Protein AF-A0A920J852-F1 (afdb_monomer)

Sequence (133 aa):
MYLQMGGMISDIHYVSQIKDKNGDIIFDHSEIDVVNVSNISAFPWLNTVQLDASKPYFLLPPLNKSDPVIDPRVAFLVKDILKEASQRGSNGRLTRYLERKDFAGKTGTTKDAVSTWFSGFQLKCCNNGLGWE

pLDDT: mean 70.95, std 14.99, range [27.7, 91.0]

Structure (mmCIF, N/CA/C/O backbone):
data_AF-A0A920J852-F1
#
_entry.id   AF-A0A920J852-F1
#
loop_
_atom_site.group_PDB
_atom_site.id
_atom_site.type_symbol
_atom_site.label_atom_id
_atom_site.label_alt_id
_atom_site.label_comp_id
_atom_site.label_asym_id
_atom_site.label_entity_id
_atom_site.label_seq_id
_atom_site.pdbx_PDB_ins_code
_atom_site.Cartn_x
_atom_site.Cartn_y
_atom_site.Cartn_z
_atom_site.occupancy
_atom_site.B_iso_or_equiv
_atom_site.auth_seq_id
_atom_site.auth_comp_id
_atom_site.auth_asym_id
_atom_site.auth_atom_id
_atom_site.pdbx_PDB_model_num
ATOM 1 N N . MET A 1 1 ? -1.031 -3.826 0.456 1.00 62.59 1 MET A N 1
ATOM 2 C CA . MET A 1 1 ? -0.735 -4.123 -0.960 1.00 62.59 1 MET A CA 1
ATOM 3 C C . MET A 1 1 ? -0.924 -5.607 -1.266 1.00 62.59 1 MET A C 1
ATOM 5 O O . MET A 1 1 ? -1.864 -5.916 -1.978 1.00 62.59 1 MET A O 1
ATOM 9 N N . TYR A 1 2 ? -0.188 -6.533 -0.633 1.00 75.44 2 TYR A N 1
ATOM 10 C CA . TYR A 1 2 ? -0.359 -7.981 -0.885 1.00 75.44 2 TYR A CA 1
ATOM 11 C C . TYR A 1 2 ? -1.780 -8.518 -0.611 1.00 75.44 2 TYR A C 1
ATOM 13 O O . TYR A 1 2 ? -2.300 -9.317 -1.380 1.00 75.44 2 TYR A O 1
ATOM 21 N N . LEU A 1 3 ? -2.462 -8.016 0.430 1.00 76.62 3 LEU A N 1
ATOM 22 C CA . LEU A 1 3 ? -3.862 -8.370 0.727 1.00 76.62 3 LEU A CA 1
ATOM 23 C C . LEU A 1 3 ? -4.840 -7.976 -0.391 1.00 76.62 3 LEU A C 1
ATOM 25 O O . LEU A 1 3 ? -5.876 -8.612 -0.566 1.00 76.62 3 LEU A O 1
ATOM 29 N N . GLN A 1 4 ? -4.532 -6.918 -1.145 1.00 75.62 4 GLN A N 1
ATOM 30 C CA . GLN A 1 4 ? -5.342 -6.514 -2.292 1.00 75.62 4 GLN A CA 1
ATOM 31 C C . GLN A 1 4 ? -5.132 -7.478 -3.465 1.00 75.62 4 GLN A C 1
ATOM 33 O O . GLN A 1 4 ? -6.102 -7.818 -4.136 1.00 75.62 4 GLN A O 1
ATOM 38 N N . MET A 1 5 ? -3.897 -7.954 -3.649 1.00 67.88 5 MET A N 1
ATOM 39 C CA . MET A 1 5 ? -3.448 -8.831 -4.737 1.00 67.88 5 MET A CA 1
ATOM 40 C C . MET A 1 5 ? -3.572 -10.331 -4.409 1.00 67.88 5 MET A C 1
ATOM 42 O O . MET A 1 5 ? -2.826 -11.145 -4.940 1.00 67.88 5 MET A O 1
ATOM 46 N N . GLY A 1 6 ? -4.458 -10.713 -3.484 1.00 74.19 6 GLY A N 1
ATOM 47 C CA . GLY A 1 6 ? -4.705 -12.126 -3.164 1.00 74.19 6 GLY A CA 1
ATOM 48 C C . GLY A 1 6 ? -3.527 -12.867 -2.517 1.00 74.19 6 GLY A C 1
ATOM 49 O O . GLY A 1 6 ? -3.506 -14.090 -2.534 1.00 74.19 6 GLY A O 1
ATOM 50 N N . GLY A 1 7 ? -2.562 -12.144 -1.942 1.00 75.81 7 GLY A N 1
ATOM 51 C CA . GLY A 1 7 ? -1.378 -12.724 -1.301 1.00 75.81 7 GLY A CA 1
ATOM 52 C C . GLY A 1 7 ? -0.094 -12.666 -2.127 1.00 75.81 7 GLY A C 1
ATOM 53 O O . GLY A 1 7 ? 0.951 -13.089 -1.636 1.00 75.81 7 GLY A O 1
ATOM 54 N N . MET A 1 8 ? -0.146 -12.104 -3.336 1.00 77.94 8 MET A N 1
ATOM 55 C CA . MET A 1 8 ? 1.038 -11.858 -4.163 1.00 77.94 8 MET A CA 1
ATOM 56 C C . MET A 1 8 ? 1.813 -10.620 -3.695 1.00 77.94 8 MET A C 1
ATOM 58 O O . MET A 1 8 ? 1.230 -9.659 -3.181 1.00 77.94 8 MET A O 1
ATOM 62 N N . ILE A 1 9 ? 3.132 -10.631 -3.892 1.00 78.88 9 ILE A N 1
ATOM 63 C CA . ILE A 1 9 ? 3.992 -9.460 -3.704 1.00 78.88 9 ILE A CA 1
ATOM 64 C C . ILE A 1 9 ? 4.374 -8.920 -5.079 1.00 78.88 9 ILE A C 1
ATOM 66 O O . ILE A 1 9 ? 4.825 -9.670 -5.932 1.00 78.88 9 ILE A O 1
ATOM 70 N N . SER A 1 10 ? 4.196 -7.617 -5.277 1.00 74.25 10 SER A N 1
ATOM 71 C CA . SER A 1 10 ? 4.689 -6.904 -6.453 1.00 74.25 10 SER A CA 1
ATOM 72 C C . SER A 1 10 ? 5.974 -6.162 -6.115 1.00 74.25 10 SER A C 1
ATOM 74 O O . SER A 1 10 ? 6.030 -5.480 -5.083 1.00 74.25 10 SER A O 1
ATOM 76 N N . ASP A 1 11 ? 6.954 -6.214 -7.010 1.00 75.25 11 ASP A N 1
ATOM 77 C CA . ASP A 1 11 ? 8.136 -5.366 -6.907 1.00 75.25 11 ASP A CA 1
ATOM 78 C C . ASP A 1 11 ? 7.753 -3.896 -7.149 1.00 75.25 11 ASP A C 1
ATOM 80 O O . ASP A 1 11 ? 7.041 -3.542 -8.095 1.00 75.25 11 ASP A O 1
ATOM 84 N N . ILE A 1 12 ? 8.186 -3.025 -6.235 1.00 75.38 12 ILE A N 1
ATOM 85 C CA . ILE A 1 12 ? 7.898 -1.591 -6.299 1.00 75.38 12 ILE A CA 1
ATOM 86 C C . ILE A 1 12 ? 8.820 -0.964 -7.340 1.00 75.38 12 ILE A C 1
ATOM 88 O O . ILE A 1 12 ? 10.043 -1.022 -7.215 1.00 75.38 12 ILE A O 1
ATOM 92 N N . HIS A 1 13 ? 8.227 -0.300 -8.325 1.00 75.50 13 HIS A N 1
ATOM 93 C CA . HIS A 1 13 ? 8.938 0.448 -9.351 1.00 75.50 13 HIS A CA 1
ATOM 94 C C . HIS A 1 13 ? 8.325 1.842 -9.513 1.00 75.50 13 HIS A C 1
ATOM 96 O O . HIS A 1 13 ? 7.124 2.036 -9.335 1.00 75.50 13 HIS A O 1
ATOM 102 N N . TYR A 1 14 ? 9.170 2.822 -9.833 1.00 76.75 14 TYR A N 1
ATOM 103 C CA . TYR A 1 14 ? 8.757 4.215 -10.053 1.00 76.75 14 TYR A CA 1
ATOM 104 C C . TYR A 1 14 ? 8.741 4.597 -11.533 1.00 76.75 14 TYR A C 1
ATOM 106 O O . TYR A 1 14 ? 8.013 5.501 -11.932 1.00 76.75 14 TYR A O 1
ATOM 114 N N . VAL A 1 15 ? 9.550 3.916 -12.343 1.00 80.38 15 VAL A N 1
ATOM 115 C CA . VAL A 1 15 ? 9.670 4.168 -13.777 1.00 80.38 15 VAL A CA 1
ATOM 116 C C . VAL A 1 15 ? 8.959 3.039 -14.506 1.00 80.38 15 VAL A C 1
ATOM 118 O O . VAL A 1 15 ? 9.427 1.905 -14.474 1.00 80.38 15 VAL A O 1
ATOM 121 N N . SER A 1 16 ? 7.829 3.348 -15.141 1.00 81.25 16 SER A N 1
ATOM 122 C CA . SER A 1 16 ? 7.124 2.404 -16.013 1.00 81.25 16 SER A CA 1
ATOM 123 C C . SER A 1 16 ? 7.740 2.374 -17.408 1.00 81.25 16 SER A C 1
ATOM 125 O O . SER A 1 16 ? 7.998 1.303 -17.940 1.00 81.25 16 SER A O 1
ATOM 127 N N . GLN A 1 17 ? 8.004 3.547 -17.988 1.00 82.50 17 GLN A N 1
ATOM 128 C CA . GLN A 1 17 ? 8.485 3.673 -19.357 1.00 82.50 17 GLN A CA 1
ATOM 129 C C . GLN A 1 17 ? 9.353 4.923 -19.526 1.00 82.50 17 GLN A C 1
ATOM 131 O O . GLN A 1 17 ? 9.048 5.978 -18.966 1.00 82.50 17 GLN A O 1
ATOM 136 N N . ILE A 1 18 ? 10.412 4.817 -20.326 1.00 81.94 18 ILE A N 1
ATOM 137 C CA . ILE A 1 18 ? 11.224 5.957 -20.773 1.00 81.94 18 ILE A CA 1
ATOM 138 C C . ILE A 1 18 ? 11.068 6.060 -22.286 1.00 81.94 18 ILE A C 1
ATOM 140 O O . ILE A 1 18 ? 11.274 5.073 -22.991 1.00 81.94 18 ILE A O 1
ATOM 144 N N . LYS A 1 19 ? 10.715 7.248 -22.784 1.00 84.88 19 LYS A N 1
ATOM 145 C CA . LYS A 1 19 ? 10.597 7.539 -24.218 1.00 84.88 19 LYS A CA 1
ATOM 146 C C . LYS A 1 19 ? 11.586 8.614 -24.642 1.00 84.88 19 LYS A C 1
ATOM 148 O O . LYS A 1 19 ? 11.876 9.516 -23.855 1.00 84.88 19 LYS A O 1
ATOM 153 N N . ASP A 1 20 ? 12.065 8.530 -25.878 1.00 84.12 20 ASP A N 1
ATOM 154 C CA . ASP A 1 20 ? 12.824 9.612 -26.506 1.00 84.12 20 ASP A CA 1
ATOM 155 C C . ASP A 1 20 ? 11.900 10.784 -26.896 1.00 84.12 20 ASP A C 1
ATOM 157 O O . ASP A 1 20 ? 10.672 10.658 -26.928 1.00 84.12 20 ASP A O 1
ATOM 161 N N . LYS A 1 21 ? 12.489 11.922 -27.278 1.00 83.81 21 LYS A N 1
ATOM 162 C CA . LYS A 1 21 ? 11.799 13.097 -27.834 1.00 83.81 21 LYS A CA 1
ATOM 163 C C . LYS A 1 21 ? 10.935 12.779 -29.063 1.00 83.81 21 LYS A C 1
ATOM 165 O O . LYS A 1 21 ? 9.972 13.492 -29.324 1.00 83.81 21 LYS A O 1
ATOM 170 N N . ASN A 1 22 ? 11.284 11.730 -29.808 1.00 88.88 22 ASN A N 1
ATOM 171 C CA . ASN A 1 22 ? 10.556 11.285 -30.997 1.00 88.88 22 ASN A CA 1
ATOM 172 C C . ASN A 1 22 ? 9.364 10.370 -30.651 1.00 88.88 22 ASN A C 1
ATOM 174 O O . ASN A 1 22 ? 8.576 10.040 -31.531 1.00 88.88 22 ASN A O 1
ATOM 178 N N . GLY A 1 23 ? 9.213 9.979 -29.379 1.00 82.88 23 GLY A N 1
ATOM 179 C CA . GLY A 1 23 ? 8.159 9.077 -28.909 1.00 82.88 23 GLY A CA 1
ATOM 180 C C . GLY A 1 23 ? 8.542 7.594 -28.895 1.00 82.88 23 GLY A C 1
ATOM 181 O O . GLY A 1 23 ? 7.749 6.785 -28.410 1.00 82.88 23 GLY A O 1
ATOM 182 N N . ASP A 1 24 ? 9.743 7.245 -29.360 1.00 84.25 24 ASP A N 1
ATOM 183 C CA . ASP A 1 24 ? 10.264 5.876 -29.352 1.00 84.25 24 ASP A CA 1
ATOM 184 C C . ASP A 1 24 ? 10.551 5.393 -27.923 1.00 84.25 24 ASP A C 1
ATOM 186 O O . ASP A 1 24 ? 11.064 6.145 -27.089 1.00 84.25 24 ASP A O 1
ATOM 190 N N . ILE A 1 25 ? 10.212 4.137 -27.626 1.00 80.25 25 ILE A N 1
ATOM 191 C CA . ILE A 1 25 ? 10.379 3.543 -26.293 1.00 80.25 25 ILE A CA 1
ATOM 192 C C . ILE A 1 25 ? 11.840 3.121 -26.111 1.00 80.25 25 ILE A C 1
ATOM 194 O O . ILE A 1 25 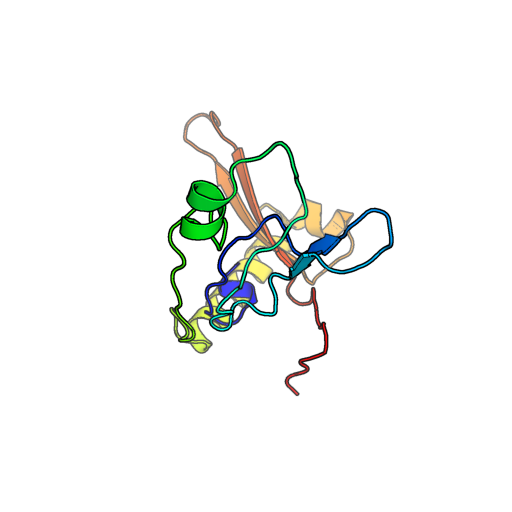? 12.355 2.286 -26.847 1.00 80.25 25 ILE A O 1
ATOM 198 N N . ILE A 1 26 ? 12.501 3.700 -25.108 1.00 80.62 26 ILE A N 1
ATOM 199 C CA . ILE A 1 26 ? 13.887 3.397 -24.722 1.00 80.62 26 ILE A CA 1
ATOM 200 C C . ILE A 1 26 ? 13.926 2.314 -23.632 1.00 80.62 26 ILE A C 1
ATOM 202 O O . 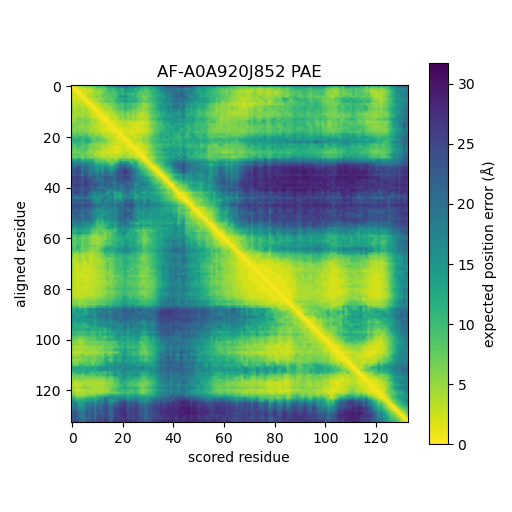ILE A 1 26 ? 14.878 1.541 -23.543 1.00 80.62 26 ILE A O 1
ATOM 206 N N . PHE A 1 27 ? 12.918 2.285 -22.763 1.00 76.50 27 PHE A N 1
ATOM 207 C CA . PHE A 1 27 ? 12.812 1.336 -21.658 1.00 76.50 27 PHE A CA 1
ATOM 208 C C . PHE A 1 27 ? 11.344 1.100 -21.322 1.00 76.50 27 PHE A C 1
ATOM 210 O O . PHE A 1 27 ? 10.587 2.070 -21.247 1.00 76.50 27 PHE A O 1
ATOM 217 N N . ASP A 1 28 ? 10.984 -0.153 -21.052 1.00 78.12 28 ASP A N 1
ATOM 218 C CA . ASP A 1 28 ? 9.672 -0.558 -20.553 1.00 78.12 28 ASP A CA 1
ATOM 219 C C . ASP A 1 28 ? 9.829 -1.549 -19.389 1.00 78.12 28 ASP A C 1
ATOM 221 O O . ASP A 1 28 ? 10.603 -2.503 -19.467 1.00 78.12 28 ASP A O 1
ATOM 225 N N . HIS A 1 29 ? 9.113 -1.312 -18.291 1.00 73.12 29 HIS A N 1
ATOM 226 C CA . HIS A 1 29 ? 9.143 -2.164 -17.102 1.00 73.12 29 HIS A CA 1
ATOM 227 C C . HIS A 1 29 ? 8.390 -3.489 -17.299 1.00 73.12 29 HIS A C 1
ATOM 229 O O . HIS A 1 29 ? 8.668 -4.462 -16.602 1.00 73.12 29 HIS A O 1
ATOM 235 N N . SER A 1 30 ? 7.429 -3.542 -18.224 1.00 67.31 30 SER A N 1
ATOM 236 C CA . SER A 1 30 ? 6.644 -4.757 -18.480 1.00 67.31 30 SER A CA 1
ATOM 237 C C . SER A 1 30 ? 7.441 -5.857 -19.186 1.00 67.31 30 SER A C 1
ATOM 239 O O . SER A 1 30 ? 7.087 -7.027 -19.082 1.00 67.31 30 SER A O 1
ATOM 241 N N . GLU A 1 31 ? 8.549 -5.492 -19.830 1.00 59.56 31 GLU A N 1
ATOM 242 C CA . GLU A 1 31 ? 9.421 -6.394 -20.584 1.00 59.56 31 GLU A CA 1
ATOM 243 C C . GLU A 1 31 ? 10.677 -6.796 -19.793 1.00 59.56 31 GLU A C 1
ATOM 245 O O . GLU A 1 31 ? 11.691 -7.159 -20.385 1.00 59.56 31 GLU A O 1
ATOM 250 N N . ILE A 1 32 ? 10.649 -6.774 -18.451 1.00 57.97 32 ILE A N 1
ATOM 251 C CA . ILE A 1 32 ? 11.744 -7.307 -17.605 1.00 57.97 32 ILE A CA 1
ATOM 252 C C . ILE A 1 32 ? 11.740 -8.854 -17.636 1.00 57.97 32 ILE A C 1
ATOM 254 O O . ILE A 1 32 ? 11.930 -9.530 -16.637 1.00 57.97 32 ILE A O 1
ATOM 258 N N . ASP A 1 33 ? 11.558 -9.436 -18.815 1.00 47.84 33 ASP A N 1
ATOM 259 C CA . ASP A 1 33 ? 12.017 -10.775 -19.136 1.00 47.84 33 ASP A CA 1
ATOM 260 C C . ASP A 1 33 ? 13.345 -10.611 -19.874 1.00 47.84 33 ASP A C 1
ATOM 262 O O . ASP A 1 33 ? 13.402 -10.436 -21.085 1.00 47.84 33 ASP A O 1
ATOM 266 N N . VAL A 1 34 ? 14.435 -10.617 -19.102 1.00 47.69 34 VAL A N 1
ATOM 267 C CA . VAL A 1 34 ? 15.801 -10.924 -19.564 1.00 47.69 34 VAL A CA 1
ATOM 268 C C . VAL A 1 34 ? 16.185 -10.273 -20.908 1.00 47.69 34 VAL A C 1
ATOM 270 O O . VAL A 1 34 ? 16.665 -10.942 -21.823 1.00 47.69 34 VAL A O 1
ATOM 273 N N . VAL A 1 35 ? 15.992 -8.959 -21.063 1.00 44.84 35 VAL A N 1
ATOM 274 C CA . VAL A 1 35 ? 16.444 -8.284 -22.287 1.00 44.84 35 VAL A CA 1
ATOM 275 C C . VAL A 1 35 ? 17.969 -8.199 -22.267 1.00 44.84 35 VAL A C 1
ATOM 277 O O . VAL A 1 35 ? 18.573 -7.454 -21.495 1.00 44.84 35 VAL A O 1
ATOM 280 N N . ASN A 1 36 ? 18.602 -8.975 -23.142 1.00 47.28 36 ASN A N 1
ATOM 281 C CA . ASN A 1 36 ? 20.015 -8.862 -23.475 1.00 47.28 36 ASN A CA 1
ATOM 282 C C . ASN A 1 36 ? 20.190 -7.598 -24.338 1.00 47.28 36 ASN A C 1
ATOM 284 O O . ASN A 1 36 ? 20.112 -7.647 -25.564 1.00 47.28 36 ASN A O 1
ATOM 288 N N . VAL A 1 37 ? 20.295 -6.433 -23.694 1.00 49.88 37 VAL A N 1
ATOM 289 C CA . VAL A 1 37 ? 20.303 -5.137 -24.386 1.00 49.88 37 VAL A CA 1
ATOM 290 C C . VAL A 1 37 ? 21.691 -4.851 -24.958 1.00 49.88 37 VAL A C 1
ATOM 292 O O . VAL A 1 37 ? 22.629 -4.522 -24.234 1.00 49.88 37 VAL A O 1
ATOM 295 N N . SER A 1 38 ? 21.810 -4.892 -26.283 1.00 50.53 38 SER A N 1
ATOM 296 C CA . SER A 1 38 ? 22.924 -4.283 -27.007 1.00 50.53 38 SER A CA 1
ATOM 297 C C . SER A 1 38 ? 22.735 -2.762 -27.087 1.00 50.53 38 SER A C 1
ATOM 299 O O . SER A 1 38 ? 21.807 -2.297 -27.743 1.00 50.53 38 SER A O 1
ATOM 301 N N . ASN A 1 39 ? 23.625 -2.014 -26.424 1.00 52.66 39 ASN A N 1
ATOM 302 C CA . ASN A 1 39 ? 23.916 -0.577 -26.568 1.00 52.66 39 ASN A CA 1
ATOM 303 C C . ASN A 1 39 ? 22.729 0.351 -26.902 1.00 52.66 39 ASN A C 1
ATOM 305 O O . ASN A 1 39 ? 22.503 0.710 -28.057 1.00 52.66 39 ASN A O 1
ATOM 309 N N . ILE A 1 40 ? 22.047 0.849 -25.869 1.00 51.28 40 ILE A N 1
ATOM 310 C CA . ILE A 1 40 ? 21.102 1.968 -26.000 1.00 51.28 40 ILE A CA 1
ATOM 311 C C . ILE A 1 40 ? 21.882 3.291 -25.999 1.00 51.28 40 ILE A C 1
ATOM 313 O O . ILE A 1 40 ? 22.437 3.694 -24.978 1.00 51.28 40 ILE A O 1
ATOM 317 N N . SER A 1 41 ? 21.880 4.015 -27.121 1.00 55.72 41 SER A N 1
ATOM 318 C CA . SER A 1 41 ? 22.531 5.328 -27.264 1.00 55.72 41 SER A CA 1
ATOM 319 C C . SER A 1 41 ? 21.580 6.500 -26.970 1.00 55.72 41 SER A C 1
ATOM 321 O O . SER A 1 41 ? 21.434 7.410 -27.785 1.00 55.72 41 SER A O 1
ATOM 323 N N . ALA A 1 42 ? 20.888 6.486 -25.830 1.00 50.59 42 ALA A N 1
ATOM 324 C CA . ALA A 1 42 ? 19.947 7.561 -25.486 1.00 50.59 42 ALA A CA 1
ATOM 325 C C . ALA A 1 42 ? 20.642 8.820 -24.928 1.00 50.59 42 ALA A C 1
ATOM 327 O O . ALA A 1 42 ? 20.145 9.932 -25.093 1.00 50.59 42 ALA A O 1
ATOM 328 N N . PHE A 1 43 ? 21.810 8.672 -24.293 1.00 58.62 43 PHE A N 1
ATOM 329 C CA . PHE A 1 43 ? 22.507 9.775 -23.624 1.00 58.62 43 PHE A CA 1
ATOM 330 C C . PHE A 1 43 ? 23.999 9.788 -23.988 1.00 58.62 43 PHE A C 1
ATOM 332 O O . PHE A 1 43 ? 24.791 9.123 -23.327 1.00 58.62 43 PHE A O 1
ATOM 339 N N . PRO A 1 44 ? 24.414 10.564 -25.011 1.00 60.25 44 PRO A N 1
ATOM 340 C CA . PRO A 1 44 ? 25.797 10.582 -25.508 1.00 60.25 44 PRO A CA 1
ATOM 341 C C . PRO A 1 44 ? 26.848 11.026 -24.478 1.00 60.25 44 PRO A C 1
ATOM 343 O O . PRO A 1 44 ? 28.030 10.741 -24.631 1.00 60.25 44 PRO A O 1
ATOM 346 N N . TRP A 1 45 ? 26.421 11.757 -23.446 1.00 61.66 45 TRP A N 1
ATOM 347 C CA . TRP A 1 45 ? 27.265 12.296 -22.376 1.00 61.66 45 TRP A CA 1
ATOM 348 C C . TRP A 1 45 ? 27.318 11.399 -21.131 1.00 61.66 45 TRP A C 1
ATOM 350 O O . TRP A 1 45 ? 28.067 11.689 -20.199 1.00 61.66 45 TRP A O 1
ATOM 360 N N . LEU A 1 46 ? 26.525 10.327 -21.090 1.00 59.44 46 LEU A N 1
ATOM 361 C CA . LEU A 1 46 ? 26.439 9.412 -19.959 1.00 59.44 46 LEU A CA 1
ATOM 362 C C . LEU A 1 46 ? 27.207 8.133 -20.307 1.00 59.44 46 LEU A C 1
ATOM 364 O O . LEU A 1 46 ? 26.900 7.478 -21.298 1.00 59.44 46 LEU A O 1
ATOM 368 N N . ASN A 1 47 ? 28.209 7.761 -19.506 1.00 56.53 47 ASN A N 1
ATOM 369 C CA . ASN A 1 47 ? 28.914 6.493 -19.695 1.00 56.53 47 ASN A CA 1
ATOM 370 C C . ASN A 1 47 ? 27.991 5.348 -19.252 1.00 56.53 47 ASN A C 1
ATOM 372 O O . ASN A 1 47 ? 27.833 5.080 -18.059 1.00 56.53 47 ASN A O 1
ATOM 376 N N . THR A 1 48 ? 27.319 4.727 -20.219 1.00 57.03 48 THR A N 1
ATOM 377 C CA . THR A 1 48 ? 26.223 3.791 -19.966 1.00 57.03 48 THR A CA 1
ATOM 378 C C . THR A 1 48 ? 26.687 2.462 -19.386 1.00 57.03 48 THR A C 1
ATOM 380 O O . THR A 1 48 ? 25.877 1.787 -18.779 1.00 57.03 48 THR A O 1
ATOM 383 N N . VAL A 1 49 ? 27.976 2.108 -19.440 1.00 57.47 49 VAL A N 1
ATOM 384 C CA . VAL A 1 49 ? 28.471 0.786 -19.000 1.00 57.47 49 VAL A CA 1
ATOM 385 C C . VAL A 1 49 ? 28.133 0.473 -17.531 1.00 57.47 49 VAL A C 1
ATOM 387 O O . VAL A 1 49 ? 27.750 -0.650 -17.214 1.00 57.47 49 VAL A O 1
ATOM 390 N N . GLN A 1 50 ? 28.219 1.455 -16.625 1.00 53.75 50 GLN A N 1
ATOM 391 C CA . GLN A 1 50 ? 27.875 1.267 -15.204 1.00 53.75 50 GLN A CA 1
ATOM 392 C C . GLN A 1 50 ? 26.359 1.329 -14.933 1.00 53.75 50 GLN A C 1
ATOM 394 O O . GLN A 1 50 ? 25.866 0.645 -14.034 1.00 53.75 50 GLN A O 1
ATOM 399 N N . LEU A 1 51 ? 25.606 2.114 -15.713 1.00 54.41 51 LEU A N 1
ATOM 400 C CA . LEU A 1 51 ? 24.140 2.150 -15.627 1.00 54.41 51 LEU A CA 1
ATOM 401 C C . LEU A 1 51 ? 23.497 0.905 -16.253 1.00 54.41 51 LEU A C 1
ATOM 403 O O . LEU A 1 51 ? 22.519 0.391 -15.730 1.00 54.41 51 LEU A O 1
ATOM 407 N N . ASP A 1 52 ? 24.061 0.395 -17.342 1.00 56.03 52 ASP A N 1
ATOM 408 C CA . ASP A 1 52 ? 23.605 -0.793 -18.059 1.00 56.03 52 ASP A CA 1
ATOM 409 C C . ASP A 1 52 ? 23.888 -2.063 -17.254 1.00 56.03 52 ASP A C 1
ATOM 411 O O . ASP A 1 52 ? 23.032 -2.940 -17.191 1.00 56.03 52 ASP A O 1
ATOM 415 N N . ALA A 1 53 ? 25.022 -2.128 -16.545 1.00 56.56 53 ALA A N 1
ATOM 416 C CA . ALA A 1 53 ? 25.319 -3.216 -15.610 1.00 56.56 53 ALA A CA 1
ATOM 417 C C . ALA A 1 53 ? 24.372 -3.254 -14.392 1.00 56.56 53 ALA A C 1
ATOM 419 O O . ALA A 1 53 ? 24.313 -4.268 -13.701 1.00 56.56 53 ALA A O 1
ATOM 420 N N . SER A 1 54 ? 23.645 -2.161 -14.119 1.00 54.16 54 SER A N 1
ATOM 421 C CA . SER A 1 54 ? 22.694 -2.043 -13.004 1.00 54.16 54 SER A CA 1
ATOM 422 C C . SER A 1 54 ? 21.230 -1.982 -13.449 1.00 54.16 54 SER A C 1
ATOM 424 O O . SER A 1 54 ? 20.354 -1.717 -12.626 1.00 54.16 54 SER A O 1
ATOM 426 N N . LYS A 1 55 ? 20.934 -2.264 -14.726 1.00 61.25 55 LYS A N 1
ATOM 427 C CA . LYS A 1 55 ? 19.556 -2.475 -15.177 1.00 61.25 55 LYS A CA 1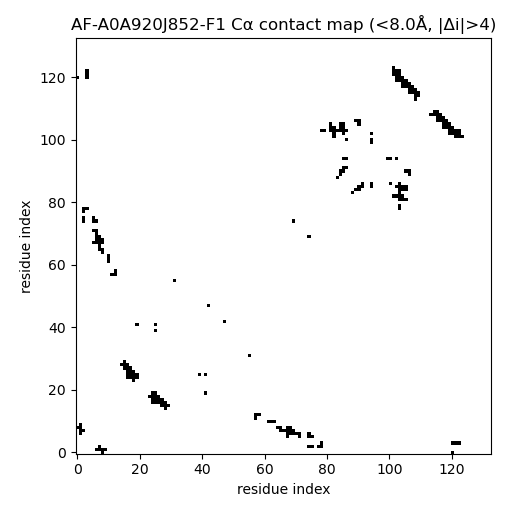
ATOM 428 C C . LYS A 1 55 ? 19.077 -3.867 -14.737 1.00 61.25 55 LYS A C 1
ATOM 430 O O . LYS A 1 55 ? 19.795 -4.840 -14.960 1.00 61.25 55 LYS A O 1
ATOM 435 N N . PRO A 1 56 ? 17.862 -3.986 -14.174 1.00 59.47 56 PRO A N 1
ATOM 436 C CA . PRO A 1 56 ? 16.862 -2.931 -13.985 1.00 59.47 56 PRO A CA 1
ATOM 437 C C . PRO A 1 56 ? 17.154 -2.057 -12.759 1.00 59.47 56 PRO A C 1
ATOM 439 O O . PRO A 1 56 ? 17.646 -2.542 -11.744 1.00 59.47 56 PRO A O 1
ATOM 442 N N . TYR A 1 57 ? 16.788 -0.773 -12.838 1.00 64.81 57 TYR A N 1
ATOM 443 C CA . TYR A 1 57 ? 16.968 0.205 -11.760 1.00 64.81 57 TYR A CA 1
ATOM 444 C C . TYR A 1 57 ? 15.994 -0.044 -10.602 1.00 64.81 57 TYR A C 1
ATOM 446 O O . TYR A 1 57 ? 15.035 0.704 -10.390 1.00 64.81 57 TYR A O 1
ATOM 454 N N . PHE A 1 58 ? 16.204 -1.122 -9.857 1.00 61.88 58 PHE A N 1
ATOM 455 C CA . PHE A 1 58 ? 15.423 -1.385 -8.665 1.00 61.88 58 PHE A CA 1
ATOM 456 C C . PHE A 1 58 ? 16.009 -0.631 -7.469 1.00 61.88 58 PHE A C 1
ATOM 458 O O . PHE A 1 58 ? 17.212 -0.660 -7.222 1.00 61.88 58 PHE A O 1
ATOM 465 N N . LEU A 1 59 ? 15.149 0.029 -6.690 1.00 66.06 59 LEU A N 1
ATOM 466 C CA . LEU A 1 59 ? 15.556 0.645 -5.418 1.00 66.06 59 LEU A CA 1
ATOM 467 C C . LEU A 1 59 ? 15.843 -0.400 -4.334 1.00 66.06 59 LEU A C 1
ATOM 469 O O . LEU A 1 59 ? 16.559 -0.128 -3.374 1.00 66.06 59 LEU A O 1
ATOM 473 N N . LEU A 1 60 ? 15.246 -1.581 -4.479 1.00 69.06 60 LEU A N 1
ATOM 474 C CA . LEU A 1 60 ? 15.406 -2.737 -3.610 1.00 69.06 60 LEU A CA 1
ATOM 475 C C . LEU A 1 60 ? 15.706 -3.948 -4.495 1.00 69.06 60 LEU A C 1
ATOM 477 O O . LEU A 1 60 ? 15.142 -4.020 -5.583 1.00 69.06 60 LEU A O 1
ATOM 481 N N . PRO A 1 61 ? 16.538 -4.907 -4.061 1.00 71.69 61 PRO A N 1
ATOM 482 C CA . PRO A 1 61 ? 16.733 -6.146 -4.807 1.00 71.69 61 PRO A CA 1
ATOM 483 C C . PRO A 1 61 ? 15.374 -6.776 -5.163 1.00 71.69 61 PRO A C 1
ATOM 485 O O . PRO A 1 61 ? 14.544 -6.917 -4.256 1.00 71.69 61 PRO A O 1
ATOM 488 N N . PRO A 1 62 ? 15.121 -7.112 -6.444 1.00 69.50 62 PRO A N 1
ATOM 489 C CA . PRO A 1 62 ? 13.836 -7.661 -6.855 1.00 69.50 62 PRO A CA 1
ATOM 490 C C . PRO A 1 62 ? 13.614 -8.984 -6.134 1.00 69.50 62 PRO A C 1
ATOM 492 O O . PRO A 1 62 ? 14.526 -9.811 -6.030 1.00 69.50 62 PRO A O 1
ATOM 495 N N . LEU A 1 63 ? 12.408 -9.186 -5.612 1.00 69.88 63 LEU A N 1
ATOM 496 C CA . LEU A 1 63 ? 12.108 -10.419 -4.891 1.00 69.88 63 LEU A CA 1
ATOM 497 C C . LEU A 1 63 ? 11.982 -11.598 -5.857 1.00 69.88 63 LEU A C 1
ATOM 499 O O . LEU A 1 63 ? 12.233 -12.731 -5.446 1.00 69.88 63 LEU A O 1
ATOM 503 N N . ASN A 1 64 ? 11.614 -11.325 -7.116 1.00 68.88 64 ASN A N 1
ATOM 504 C CA . ASN A 1 64 ? 11.420 -12.310 -8.181 1.00 68.88 64 ASN A CA 1
ATOM 505 C C . ASN A 1 64 ? 10.561 -13.509 -7.732 1.00 68.88 64 ASN A C 1
ATOM 507 O O . ASN A 1 64 ? 10.838 -14.665 -8.053 1.00 68.88 64 ASN A O 1
ATOM 511 N N . LYS A 1 65 ? 9.542 -13.231 -6.907 1.00 71.94 65 LYS A N 1
ATOM 512 C CA . LYS A 1 65 ? 8.607 -14.232 -6.388 1.00 71.94 65 LYS A CA 1
ATOM 513 C C . LYS A 1 65 ? 7.291 -14.124 -7.139 1.00 71.94 65 LYS A C 1
ATOM 515 O O . LYS A 1 65 ? 6.539 -13.178 -6.924 1.00 71.94 65 LYS A O 1
ATOM 520 N N . SER A 1 66 ? 7.009 -15.120 -7.969 1.00 70.00 66 SER A N 1
ATOM 521 C CA . SER A 1 66 ? 5.702 -15.303 -8.607 1.00 70.00 66 SER A CA 1
ATOM 522 C C . SER A 1 66 ? 4.691 -15.992 -7.687 1.00 70.00 66 SER A C 1
ATOM 524 O O . SER A 1 66 ? 3.486 -15.867 -7.891 1.00 70.00 66 SER A O 1
ATOM 526 N N . ASP A 1 67 ? 5.172 -16.713 -6.672 1.00 77.69 67 ASP A N 1
ATOM 527 C CA . ASP A 1 67 ? 4.313 -17.489 -5.785 1.00 77.69 67 ASP A CA 1
ATOM 528 C C . ASP A 1 67 ? 3.641 -16.616 -4.716 1.00 77.69 67 ASP A C 1
ATOM 530 O O . ASP A 1 67 ? 4.257 -15.684 -4.175 1.00 77.69 67 ASP A O 1
ATOM 534 N N . PRO A 1 68 ? 2.383 -16.924 -4.352 1.00 78.12 68 PRO A N 1
ATOM 535 C CA . PRO A 1 68 ? 1.700 -16.235 -3.271 1.00 78.12 68 PRO A CA 1
ATOM 536 C C . PRO A 1 68 ? 2.452 -16.443 -1.950 1.00 78.12 68 PRO A C 1
ATOM 538 O O . PRO A 1 68 ? 2.759 -17.562 -1.545 1.00 78.12 68 PRO A O 1
ATOM 541 N N . VAL A 1 69 ? 2.727 -15.343 -1.248 1.00 85.81 69 VAL A N 1
ATOM 542 C CA . VAL A 1 69 ? 3.471 -15.356 0.025 1.00 85.81 69 VAL A CA 1
ATOM 543 C C . VAL A 1 69 ? 2.568 -15.718 1.204 1.00 85.81 69 VAL A C 1
ATOM 545 O O . VAL A 1 69 ? 3.045 -16.157 2.250 1.00 85.81 69 VAL A O 1
ATOM 548 N N . ILE A 1 70 ? 1.256 -15.562 1.035 1.00 86.00 70 ILE A N 1
ATOM 549 C CA . ILE A 1 70 ? 0.239 -15.999 1.991 1.00 86.00 70 ILE A CA 1
ATOM 550 C C . ILE A 1 70 ? -0.856 -16.788 1.277 1.00 86.00 70 ILE A C 1
ATOM 552 O O . ILE A 1 70 ? -1.132 -16.554 0.103 1.00 86.00 70 ILE A O 1
ATOM 556 N N . ASP A 1 71 ? -1.518 -17.685 2.007 1.00 88.44 71 ASP A N 1
ATOM 557 C CA . ASP A 1 71 ? -2.666 -18.428 1.487 1.00 88.44 71 ASP A CA 1
ATOM 558 C C . ASP A 1 71 ? -3.793 -17.454 1.066 1.00 88.44 71 ASP A C 1
ATOM 560 O O . ASP A 1 71 ? -4.178 -16.582 1.862 1.00 88.44 71 ASP A O 1
ATOM 564 N N . PRO A 1 72 ? -4.366 -17.600 -0.143 1.00 85.94 72 PRO A N 1
ATOM 565 C CA . PRO A 1 72 ? -5.444 -16.738 -0.627 1.00 85.94 72 PRO A CA 1
ATOM 566 C C . PRO A 1 72 ? -6.664 -16.667 0.307 1.00 85.94 72 PRO A C 1
ATOM 568 O O . PRO A 1 72 ? -7.313 -15.623 0.401 1.00 85.94 72 PRO A O 1
ATOM 571 N N . ARG A 1 73 ? -6.968 -17.739 1.050 1.00 89.00 73 ARG A N 1
ATOM 572 C CA . ARG A 1 73 ? -8.076 -17.785 2.022 1.00 89.00 73 ARG A CA 1
ATOM 573 C C . ARG A 1 73 ? -7.793 -16.900 3.229 1.00 89.00 73 ARG A C 1
ATOM 575 O O . ARG A 1 73 ? -8.682 -16.197 3.706 1.00 89.00 73 ARG A O 1
ATOM 582 N N . VAL A 1 74 ? -6.546 -16.895 3.697 1.00 89.38 74 VAL A N 1
ATOM 583 C CA . VAL A 1 74 ? -6.105 -16.001 4.775 1.00 89.38 74 VAL A CA 1
ATOM 584 C C . VAL A 1 74 ? -6.131 -14.555 4.285 1.00 89.38 74 VAL A C 1
ATOM 586 O O . VAL A 1 74 ? -6.643 -13.682 4.987 1.00 89.38 74 VAL A O 1
ATOM 589 N N . ALA A 1 75 ? -5.662 -14.301 3.059 1.00 87.56 75 ALA A N 1
ATOM 590 C CA . ALA A 1 75 ? -5.730 -12.976 2.444 1.00 87.56 75 ALA A CA 1
ATOM 591 C C . ALA A 1 75 ? -7.176 -12.457 2.371 1.00 87.56 75 ALA A C 1
ATOM 593 O O . ALA A 1 75 ? -7.436 -11.305 2.725 1.00 87.56 75 ALA A O 1
ATOM 594 N N . PHE A 1 76 ? -8.117 -13.317 1.969 1.00 87.50 76 PHE A N 1
ATOM 595 C CA . PHE A 1 76 ? -9.543 -13.004 1.915 1.00 87.50 76 PHE A CA 1
ATOM 596 C C . PHE A 1 76 ? -10.115 -12.661 3.296 1.00 87.50 76 PHE A C 1
ATOM 598 O O . PHE A 1 76 ? -10.753 -11.618 3.448 1.00 87.50 76 PHE A O 1
ATOM 605 N N . LEU A 1 77 ? -9.841 -13.486 4.310 1.00 91.00 77 LEU A N 1
ATOM 606 C CA . LEU A 1 77 ? -10.337 -13.258 5.668 1.00 91.00 77 LEU A CA 1
ATOM 607 C C . LEU A 1 77 ? -9.826 -11.928 6.242 1.00 91.00 77 LEU A C 1
ATOM 609 O O . LEU A 1 77 ? -10.604 -11.128 6.758 1.00 91.00 77 LEU A O 1
ATOM 613 N N . VAL A 1 78 ? -8.526 -11.651 6.111 1.00 90.00 78 VAL A N 1
ATOM 614 C CA . VAL A 1 78 ? -7.932 -10.397 6.604 1.00 90.00 78 VAL A CA 1
ATOM 615 C C . VAL A 1 78 ? -8.482 -9.190 5.836 1.00 90.00 78 VAL A C 1
ATOM 617 O O . VAL A 1 78 ? -8.739 -8.142 6.432 1.00 90.00 78 VAL A O 1
ATOM 620 N N . LYS A 1 79 ? -8.706 -9.326 4.523 1.00 88.00 79 LYS A N 1
ATOM 621 C CA . LYS A 1 79 ? -9.335 -8.291 3.689 1.00 88.00 79 LYS A CA 1
ATOM 622 C C . LYS A 1 79 ? -10.747 -7.955 4.177 1.00 88.00 79 LYS A C 1
ATOM 624 O O . LYS A 1 79 ? -11.081 -6.771 4.247 1.00 88.00 79 LYS A O 1
ATOM 629 N N . ASP A 1 80 ? -11.540 -8.957 4.550 1.00 88.00 80 ASP A N 1
ATOM 630 C CA . ASP A 1 80 ? -12.893 -8.752 5.077 1.00 88.00 80 ASP A CA 1
ATOM 631 C C . ASP A 1 80 ? -12.881 -8.098 6.469 1.00 88.00 80 ASP A C 1
ATOM 633 O O . ASP A 1 80 ? -13.550 -7.086 6.686 1.00 88.00 80 ASP A O 1
ATOM 637 N N . ILE A 1 81 ? -12.000 -8.554 7.366 1.00 89.50 81 ILE A N 1
ATOM 638 C CA . ILE A 1 81 ? -11.807 -7.936 8.690 1.00 89.50 81 ILE A CA 1
ATOM 639 C C . ILE A 1 81 ? -11.419 -6.453 8.559 1.00 89.50 81 ILE A C 1
ATOM 641 O O . ILE A 1 81 ? -11.972 -5.596 9.250 1.00 89.50 81 ILE A O 1
ATOM 645 N N . LEU A 1 82 ? -10.484 -6.113 7.664 1.00 87.88 82 LEU A N 1
ATOM 646 C CA . LEU A 1 82 ? -10.050 -4.724 7.45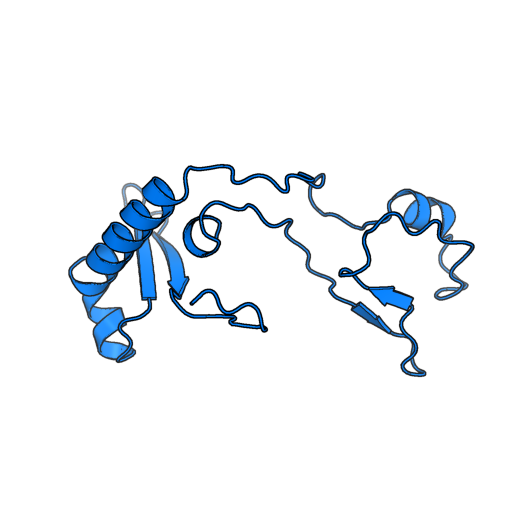0 1.00 87.88 82 LEU A CA 1
ATOM 647 C C . LEU A 1 82 ? -11.126 -3.852 6.796 1.00 87.88 82 LEU A C 1
ATOM 649 O O . LEU A 1 82 ? -11.176 -2.642 7.041 1.00 87.88 82 LEU A O 1
ATOM 653 N N . LYS A 1 83 ? -11.981 -4.447 5.963 1.00 86.12 83 LYS A N 1
ATOM 654 C CA . LYS A 1 83 ? -13.153 -3.774 5.403 1.00 86.12 83 LYS A CA 1
ATOM 655 C C . LYS A 1 83 ? -14.138 -3.429 6.516 1.00 86.12 83 LYS A C 1
ATOM 657 O O . LYS A 1 83 ? -14.523 -2.265 6.634 1.00 86.12 83 LYS A O 1
ATOM 662 N N . GLU A 1 84 ? -14.492 -4.389 7.369 1.00 84.94 84 GLU A N 1
ATOM 663 C CA . GLU A 1 84 ? -15.386 -4.136 8.503 1.00 84.94 84 GLU A CA 1
ATOM 664 C C . GLU A 1 84 ? -14.794 -3.126 9.496 1.00 84.94 84 GLU A C 1
ATOM 666 O O . GLU A 1 84 ? -15.489 -2.199 9.920 1.00 84.94 84 GLU A O 1
ATOM 671 N N . ALA A 1 85 ? -13.500 -3.239 9.812 1.00 83.94 85 ALA A N 1
ATOM 672 C CA . ALA A 1 85 ? -12.801 -2.311 10.700 1.00 83.94 85 ALA A CA 1
ATOM 673 C C . ALA A 1 85 ? -12.827 -0.866 10.178 1.00 83.94 85 ALA A C 1
ATOM 675 O O . ALA A 1 85 ? -12.933 0.076 10.965 1.00 83.94 85 ALA A O 1
ATOM 676 N N . SER A 1 86 ? -12.764 -0.680 8.857 1.00 78.75 86 SER A N 1
ATOM 677 C CA . SER A 1 86 ? -12.859 0.646 8.250 1.00 78.75 86 SER A CA 1
ATOM 678 C C . SER A 1 86 ? -14.298 1.179 8.253 1.00 78.75 86 SER A C 1
ATOM 680 O O . SER A 1 86 ? -14.519 2.344 8.569 1.00 78.75 86 SER A O 1
ATOM 682 N N . GLN A 1 87 ? -15.288 0.321 7.975 1.00 78.25 87 GLN A N 1
ATOM 683 C CA . GLN A 1 87 ? -16.701 0.710 7.888 1.00 78.25 87 GLN A CA 1
ATOM 684 C C . GLN A 1 87 ? -17.360 0.972 9.252 1.00 78.25 87 GLN A C 1
ATOM 686 O O . GLN A 1 87 ? -18.125 1.929 9.396 1.00 78.25 87 GLN A O 1
ATOM 691 N N . ARG A 1 88 ? -17.105 0.111 10.245 1.00 75.38 88 ARG A N 1
ATOM 692 C CA . ARG A 1 88 ? -17.730 0.171 11.580 1.00 75.38 88 ARG A CA 1
ATOM 693 C C . ARG A 1 88 ? -16.810 0.736 12.662 1.00 75.38 88 ARG A C 1
ATOM 695 O O . ARG A 1 88 ? -17.309 1.225 13.669 1.00 75.38 88 ARG A O 1
ATOM 702 N N . GLY A 1 89 ? -15.495 0.650 12.475 1.00 69.31 89 GLY A N 1
ATOM 703 C CA . GLY A 1 89 ? -14.505 1.082 13.460 1.00 69.31 89 GLY A CA 1
ATOM 704 C C . GLY A 1 89 ? -14.120 2.558 13.341 1.00 69.31 89 GLY A C 1
ATOM 705 O O . GLY A 1 89 ? -14.882 3.394 12.854 1.00 69.31 89 GLY A O 1
ATOM 706 N N . SER A 1 90 ? -12.903 2.887 13.781 1.00 65.44 90 SER A N 1
ATOM 707 C CA . SER A 1 90 ? -12.391 4.262 13.914 1.00 65.44 90 SER A CA 1
ATOM 708 C C . SER A 1 90 ? -12.438 5.101 12.628 1.00 65.44 90 SER A C 1
ATOM 710 O O . SER A 1 90 ? -12.450 6.326 12.709 1.00 65.44 90 SER A O 1
ATOM 712 N N . ASN A 1 91 ? -12.515 4.466 11.453 1.00 60.59 91 ASN A N 1
ATOM 713 C CA . ASN A 1 91 ? -12.574 5.142 10.152 1.00 60.59 91 ASN A CA 1
ATOM 714 C C . ASN A 1 91 ? -14.000 5.275 9.590 1.00 60.59 91 ASN A C 1
ATOM 716 O O . ASN A 1 91 ? -14.181 5.849 8.516 1.00 60.59 91 ASN A O 1
ATOM 720 N N . GLY A 1 92 ? -15.031 4.837 10.324 1.00 62.72 92 GLY A N 1
ATOM 721 C CA . GLY A 1 92 ? -16.417 4.842 9.845 1.00 62.72 92 GLY A CA 1
ATOM 722 C C . GLY A 1 92 ? -16.982 6.239 9.551 1.00 62.72 92 GLY A C 1
ATOM 723 O O . GLY A 1 92 ? -17.970 6.366 8.827 1.00 62.72 92 GLY A O 1
ATOM 724 N N . ARG A 1 93 ? -16.357 7.310 10.071 1.00 63.91 93 ARG A N 1
ATOM 725 C CA . ARG A 1 93 ? -16.653 8.700 9.668 1.00 63.91 93 ARG A CA 1
ATOM 726 C C . ARG A 1 93 ? -16.115 9.030 8.271 1.00 63.91 93 ARG A C 1
ATOM 728 O O . ARG A 1 93 ? -16.836 9.638 7.489 1.00 63.91 93 ARG A O 1
ATOM 735 N N . LEU A 1 94 ? -14.896 8.597 7.941 1.00 63.66 94 LEU A N 1
ATOM 736 C CA . LEU A 1 94 ? -14.275 8.807 6.626 1.00 63.66 94 LEU A CA 1
ATOM 737 C C . LEU A 1 94 ? -15.034 8.067 5.522 1.00 63.66 94 LEU A C 1
ATOM 739 O O . LEU A 1 94 ? -15.322 8.644 4.478 1.00 63.66 94 LEU A O 1
ATOM 743 N N . THR A 1 95 ? -15.422 6.814 5.770 1.00 61.44 95 THR A N 1
ATOM 744 C CA . THR A 1 95 ? -16.212 6.016 4.817 1.00 61.44 95 THR A CA 1
ATOM 745 C C . THR A 1 95 ? -17.575 6.648 4.525 1.00 61.44 95 THR A C 1
ATOM 747 O O . THR A 1 95 ? -18.028 6.623 3.384 1.00 61.44 95 THR A O 1
ATOM 750 N N . ARG A 1 96 ? -18.221 7.245 5.538 1.00 65.44 96 ARG A N 1
ATOM 751 C CA . ARG A 1 96 ? -19.483 7.981 5.362 1.00 65.44 96 ARG A CA 1
ATOM 752 C C . ARG A 1 96 ? -19.306 9.256 4.544 1.00 65.44 96 ARG A C 1
ATOM 754 O O . ARG A 1 96 ? -20.160 9.541 3.723 1.00 65.44 96 ARG A O 1
ATOM 761 N N . TYR A 1 97 ? -18.213 9.987 4.751 1.00 72.06 97 TYR A N 1
ATOM 762 C CA . TYR A 1 97 ? -17.929 11.214 4.004 1.00 72.06 97 TYR A CA 1
ATOM 763 C C . TYR A 1 97 ? -17.624 10.948 2.523 1.00 72.06 97 TYR A C 1
ATOM 765 O O . TYR A 1 97 ? -18.041 11.706 1.659 1.00 72.06 97 TYR A O 1
ATOM 773 N N . LEU A 1 98 ? -16.913 9.856 2.228 1.00 73.44 98 LEU A N 1
ATOM 774 C CA . LEU A 1 98 ? -16.560 9.461 0.861 1.00 73.44 98 LEU A CA 1
ATOM 775 C C . LEU A 1 98 ? -17.677 8.702 0.127 1.00 73.44 98 LEU A C 1
ATOM 777 O O . LEU A 1 98 ? -17.491 8.358 -1.035 1.00 73.44 98 LEU A O 1
ATOM 781 N N . GLU A 1 99 ? -18.778 8.367 0.809 1.00 75.00 99 GLU A N 1
ATOM 782 C CA . GLU A 1 99 ? -19.914 7.584 0.285 1.00 75.00 99 GLU A CA 1
ATOM 783 C C . GLU A 1 99 ? -19.531 6.246 -0.383 1.00 75.00 99 GLU A C 1
ATOM 785 O O . GLU A 1 99 ? -20.281 5.668 -1.170 1.00 75.00 99 GLU A O 1
ATOM 790 N N . ARG A 1 100 ? -18.363 5.695 -0.039 1.00 74.81 100 ARG A N 1
ATOM 791 C CA . ARG A 1 100 ? -17.795 4.502 -0.678 1.00 74.81 100 ARG A CA 1
ATOM 792 C C . ARG A 1 100 ? -17.633 3.350 0.296 1.00 74.81 100 ARG A C 1
ATOM 794 O O . ARG A 1 100 ? -17.064 3.506 1.367 1.00 74.81 100 ARG A O 1
ATOM 801 N N . LYS A 1 101 ? -18.091 2.158 -0.100 1.00 74.38 101 LYS A N 1
ATOM 802 C CA . LYS A 1 101 ? -18.047 0.929 0.725 1.00 74.38 101 LYS A CA 1
ATOM 803 C C . LYS A 1 101 ? -16.915 -0.030 0.353 1.00 74.38 101 LYS A C 1
ATOM 805 O O . LYS A 1 101 ? -16.776 -1.082 0.975 1.00 74.38 101 LYS A O 1
ATOM 810 N N . ASP A 1 102 ? -16.122 0.306 -0.656 1.00 80.12 102 ASP A N 1
ATOM 811 C CA . ASP A 1 102 ? -15.091 -0.554 -1.232 1.00 80.12 102 ASP A CA 1
ATOM 812 C C . ASP A 1 102 ? -13.677 -0.250 -0.712 1.00 80.12 102 ASP A C 1
ATOM 814 O O . ASP A 1 102 ? -12.695 -0.648 -1.332 1.00 80.12 102 ASP A O 1
ATOM 818 N N . PHE A 1 103 ? -13.568 0.429 0.431 1.00 81.12 103 PHE A N 1
ATOM 819 C CA . PHE A 1 103 ? -12.299 0.761 1.069 1.00 81.12 103 PHE A CA 1
ATOM 820 C C . PHE A 1 103 ? -12.062 -0.105 2.313 1.00 81.12 103 PHE A C 1
ATOM 822 O O . PHE A 1 103 ? -12.953 -0.255 3.152 1.00 81.12 103 PHE A O 1
ATOM 829 N N . ALA A 1 104 ? -10.853 -0.640 2.455 1.00 85.50 104 ALA A N 1
ATOM 830 C CA . ALA A 1 104 ? -10.400 -1.382 3.629 1.00 85.50 104 ALA A CA 1
ATOM 831 C C . ALA A 1 104 ? -9.113 -0.748 4.166 1.00 85.50 104 ALA A C 1
ATOM 833 O O . ALA A 1 104 ? -8.268 -0.307 3.391 1.00 85.50 104 ALA A O 1
ATOM 834 N N . GLY A 1 105 ? -8.937 -0.675 5.484 1.00 85.31 105 GLY A N 1
ATOM 835 C CA . GLY A 1 105 ? -7.742 -0.043 6.039 1.00 85.31 105 GLY A CA 1
ATOM 836 C C . GLY A 1 105 ? -7.705 0.005 7.555 1.00 85.31 105 GLY A C 1
ATOM 837 O O . GLY A 1 105 ? -8.704 -0.232 8.235 1.00 85.31 105 GLY A O 1
ATOM 838 N N . LYS A 1 106 ? -6.528 0.327 8.084 1.00 88.44 106 LYS A N 1
ATOM 839 C CA . LYS A 1 106 ? -6.247 0.374 9.514 1.00 88.44 106 LYS A CA 1
ATOM 840 C C . LYS A 1 106 ? -5.523 1.666 9.871 1.00 88.44 106 LYS A C 1
ATOM 842 O O . LYS A 1 106 ? -4.561 2.068 9.221 1.00 88.44 106 LYS A O 1
ATOM 847 N N . THR A 1 107 ? -5.980 2.289 10.948 1.00 84.88 107 THR A N 1
ATOM 848 C CA . THR A 1 107 ? -5.282 3.375 11.639 1.00 84.88 107 THR A CA 1
ATOM 849 C C . THR A 1 107 ? -4.315 2.815 12.672 1.00 84.88 107 THR A C 1
ATOM 851 O O . THR A 1 107 ? -4.635 1.847 13.373 1.00 84.88 107 THR A O 1
ATOM 854 N N . GLY A 1 108 ? -3.140 3.424 12.779 1.00 84.44 108 GLY A N 1
ATOM 855 C CA . GLY A 1 108 ? -2.197 3.187 13.864 1.00 84.44 108 GLY A CA 1
ATOM 856 C C . GLY A 1 108 ? -1.787 4.503 14.507 1.00 84.44 108 GLY A C 1
ATOM 857 O O . GLY A 1 108 ? -1.665 5.527 13.839 1.00 84.44 108 GLY A O 1
ATOM 858 N N . THR A 1 109 ? -1.611 4.461 15.819 1.00 84.31 109 THR A N 1
ATOM 859 C CA . THR A 1 109 ? -1.197 5.589 16.652 1.00 84.31 109 THR A CA 1
ATOM 860 C C . THR A 1 109 ? -0.130 5.086 17.607 1.00 84.31 109 THR A C 1
ATOM 862 O O . THR A 1 109 ? -0.319 4.037 18.231 1.00 84.31 109 THR A O 1
ATOM 865 N N . THR A 1 110 ? 0.982 5.800 17.742 1.00 87.62 110 THR A N 1
ATOM 866 C CA . THR A 1 110 ? 1.970 5.490 18.784 1.00 87.62 110 THR A CA 1
ATOM 867 C C . THR A 1 110 ? 1.508 6.011 20.138 1.00 87.62 110 THR A C 1
ATOM 869 O O . THR A 1 110 ? 0.602 6.845 20.229 1.00 87.62 110 THR A O 1
ATOM 872 N N . LYS A 1 111 ? 2.165 5.541 21.204 1.00 78.69 111 LYS A N 1
ATOM 873 C CA . LYS A 1 111 ? 2.018 6.119 22.542 1.00 78.69 111 LYS A CA 1
ATOM 874 C C . LYS A 1 111 ? 2.223 7.641 22.477 1.00 78.69 111 LYS A C 1
ATOM 876 O O . LYS A 1 111 ? 3.050 8.119 21.700 1.00 78.69 111 LYS A O 1
ATOM 881 N N . ASP A 1 112 ? 1.411 8.369 23.240 1.00 78.81 112 ASP A N 1
ATOM 882 C CA . ASP A 1 112 ? 1.399 9.836 23.318 1.00 78.81 112 ASP A CA 1
ATOM 883 C C . ASP A 1 112 ? 1.156 10.546 21.971 1.00 78.81 112 ASP A C 1
ATOM 885 O O . ASP A 1 112 ? 1.500 11.710 21.802 1.00 78.81 112 ASP A O 1
ATOM 889 N N . ALA A 1 113 ? 0.556 9.842 21.000 1.00 76.19 113 ALA A N 1
ATOM 890 C CA . ALA A 1 113 ? 0.198 10.360 19.677 1.00 76.19 113 ALA A CA 1
ATOM 891 C C . ALA A 1 113 ? 1.363 10.982 18.878 1.00 76.19 113 ALA A C 1
ATOM 893 O O . ALA A 1 113 ? 1.132 11.739 17.938 1.00 76.19 113 ALA A O 1
ATOM 894 N N . VAL A 1 114 ? 2.610 10.616 19.199 1.00 84.12 114 VAL A N 1
ATOM 895 C CA . VAL A 1 114 ? 3.828 11.096 18.515 1.00 84.12 114 VAL A CA 1
ATOM 896 C C . VAL A 1 114 ? 3.790 10.822 17.006 1.00 84.12 114 VAL A C 1
ATOM 898 O O . VAL A 1 114 ? 4.349 11.568 16.207 1.00 84.12 114 VAL A O 1
ATOM 901 N N . SER A 1 115 ? 3.123 9.751 16.584 1.00 78.19 115 SER A N 1
ATOM 902 C CA . SER A 1 115 ? 2.900 9.428 15.181 1.00 78.19 115 SER A CA 1
ATOM 903 C C . SER A 1 115 ? 1.511 8.838 14.983 1.00 78.19 115 SER A C 1
ATOM 905 O O . SER A 1 115 ? 1.059 7.984 15.748 1.00 78.19 115 SER A O 1
ATOM 907 N N . THR A 1 116 ? 0.849 9.291 13.922 1.00 84.69 116 THR A N 1
ATOM 908 C CA . THR A 1 116 ? -0.445 8.781 13.466 1.00 84.69 116 THR A CA 1
ATOM 909 C C . THR A 1 116 ? -0.314 8.414 11.997 1.00 84.69 116 THR A C 1
ATOM 911 O O . THR A 1 116 ? 0.084 9.248 11.188 1.00 84.69 116 THR A O 1
ATOM 914 N N . TRP A 1 117 ? -0.647 7.176 11.642 1.00 85.44 117 TRP A N 1
ATOM 915 C CA . TRP A 1 117 ? -0.637 6.717 10.257 1.00 85.44 117 TRP A CA 1
ATOM 916 C C . TRP A 1 117 ? -1.934 6.012 9.897 1.00 85.44 117 TRP A C 1
ATOM 918 O O . TRP A 1 117 ? -2.649 5.445 10.730 1.00 85.44 117 TRP A O 1
ATOM 928 N N . PHE A 1 118 ? -2.200 6.006 8.600 1.00 85.75 118 PHE A N 1
ATOM 929 C CA . PHE A 1 118 ? -3.272 5.248 7.996 1.00 85.75 118 PHE A CA 1
ATOM 930 C C . PHE A 1 118 ? -2.705 4.439 6.839 1.00 85.75 118 PHE A C 1
ATOM 932 O O . PHE A 1 118 ? -1.991 4.972 5.994 1.00 85.75 118 PHE A O 1
ATOM 939 N N . SER A 1 119 ? -3.033 3.152 6.802 1.00 85.94 119 SER A N 1
ATOM 940 C CA . SER A 1 119 ? -2.737 2.298 5.658 1.00 85.94 119 SER A CA 1
ATOM 941 C C . SER A 1 119 ? -4.013 1.599 5.228 1.00 85.94 119 SER A C 1
ATOM 943 O O . SER A 1 119 ? -4.710 0.990 6.043 1.00 85.94 119 SER A O 1
ATOM 945 N N . GLY A 1 120 ? -4.334 1.696 3.946 1.00 86.56 120 GLY A N 1
ATOM 946 C CA . GLY A 1 120 ? -5.539 1.116 3.390 1.00 86.56 120 GLY A CA 1
ATOM 947 C C . GLY A 1 120 ? -5.426 0.901 1.895 1.00 86.56 120 GLY A C 1
ATOM 948 O O . GLY A 1 120 ? -4.458 1.311 1.259 1.00 86.56 120 GLY A O 1
ATOM 949 N N . PHE A 1 121 ? -6.410 0.202 1.357 1.00 85.19 121 PHE A N 1
ATOM 950 C CA . PHE A 1 121 ? -6.491 -0.154 -0.043 1.00 85.19 121 PHE A CA 1
ATOM 951 C C . PHE A 1 121 ? -7.948 -0.259 -0.480 1.00 85.19 121 PHE A C 1
ATOM 953 O O . PHE A 1 121 ? -8.866 -0.452 0.323 1.00 85.19 121 PHE A O 1
ATOM 960 N N . GLN A 1 122 ? -8.154 -0.154 -1.784 1.00 84.25 122 GLN A N 1
ATOM 961 C CA . GLN A 1 122 ? -9.458 -0.341 -2.392 1.00 84.25 122 GLN A CA 1
ATOM 962 C C . GLN A 1 122 ? -9.647 -1.810 -2.784 1.00 84.25 122 GLN A C 1
ATOM 964 O O . GLN A 1 122 ? -8.746 -2.453 -3.314 1.00 84.25 122 GLN A O 1
ATOM 969 N N . LEU A 1 123 ? -10.838 -2.353 -2.546 1.00 77.19 123 LEU A N 1
ATOM 970 C CA . LEU A 1 123 ? -11.165 -3.747 -2.856 1.00 77.19 123 LEU A CA 1
ATOM 971 C C . LEU A 1 123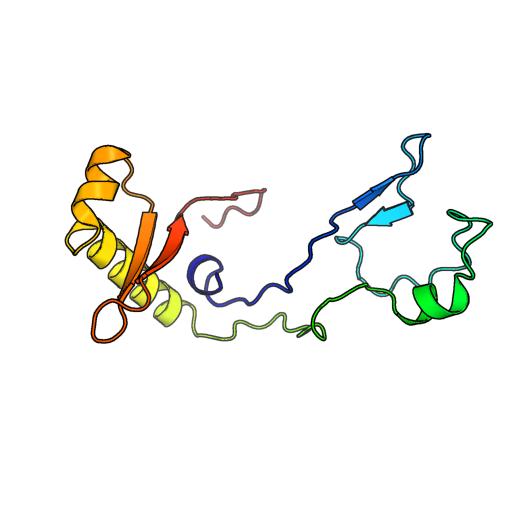 ? -11.289 -3.993 -4.367 1.00 77.19 123 LEU A C 1
ATOM 973 O O . LEU A 1 123 ? -11.062 -5.120 -4.802 1.00 77.19 123 LEU A O 1
ATOM 977 N N . LYS A 1 124 ? -11.662 -2.951 -5.123 1.00 70.19 124 LYS A N 1
ATOM 978 C CA . LYS A 1 124 ? -11.915 -2.949 -6.571 1.00 70.19 124 LYS A CA 1
ATOM 979 C C . LYS A 1 124 ? -11.195 -1.804 -7.301 1.00 70.19 124 LYS A C 1
ATOM 981 O O . LYS A 1 124 ? -11.842 -1.052 -8.022 1.00 70.19 124 LYS A O 1
ATOM 986 N N . CYS A 1 125 ? -9.889 -1.627 -7.114 1.00 55.66 125 CYS A N 1
ATOM 987 C CA . CYS A 1 125 ? -9.139 -0.772 -8.043 1.00 55.66 125 CYS A CA 1
ATOM 988 C C . CYS A 1 125 ? -8.102 -1.569 -8.816 1.00 55.66 125 CYS A C 1
ATOM 990 O O . CYS A 1 125 ? -7.394 -2.390 -8.232 1.00 55.66 125 CYS A O 1
ATOM 992 N N . CYS A 1 126 ? -8.075 -1.262 -10.115 1.00 44.69 126 CYS A N 1
ATOM 993 C CA . CYS A 1 126 ? -7.302 -1.871 -11.192 1.00 44.69 126 CYS A CA 1
ATOM 994 C C . CYS A 1 126 ? -7.774 -3.270 -11.629 1.00 44.69 126 CYS A C 1
ATOM 996 O O . CYS A 1 126 ? -6.995 -4.214 -11.646 1.00 44.69 126 CYS A O 1
ATOM 998 N N . ASN A 1 127 ? -9.024 -3.373 -12.105 1.00 41.09 127 ASN A N 1
ATOM 999 C CA . ASN A 1 127 ? -9.321 -4.291 -13.215 1.00 41.09 127 ASN A CA 1
ATOM 1000 C C . ASN A 1 127 ? -8.684 -3.709 -14.490 1.00 41.09 127 ASN A C 1
ATOM 1002 O O . ASN A 1 127 ? -9.380 -3.185 -15.356 1.00 41.09 127 ASN A O 1
ATOM 1006 N N . ASN A 1 128 ? -7.360 -3.780 -14.608 1.00 38.19 128 ASN A N 1
ATOM 1007 C CA . ASN A 1 128 ? -6.737 -3.753 -15.926 1.00 38.19 128 ASN A CA 1
ATOM 1008 C C . ASN A 1 128 ? -6.822 -5.188 -16.461 1.00 38.19 128 ASN A C 1
ATOM 1010 O O . ASN A 1 128 ? -5.917 -5.988 -16.267 1.00 38.19 128 ASN A O 1
ATOM 1014 N N . GLY A 1 129 ? -7.973 -5.536 -17.040 1.00 32.19 129 GLY A N 1
ATOM 1015 C CA . GLY A 1 129 ? -8.105 -6.663 -17.970 1.00 32.19 129 GLY A CA 1
ATOM 1016 C C . GLY A 1 129 ? -8.023 -8.101 -17.440 1.00 32.19 129 GLY A C 1
ATOM 1017 O O . GLY A 1 129 ? -8.273 -9.002 -18.228 1.00 32.19 129 GLY A O 1
ATOM 1018 N N . LEU A 1 130 ? -7.741 -8.361 -16.163 1.00 36.00 130 LEU A N 1
ATOM 1019 C CA . LEU A 1 130 ? -7.787 -9.726 -15.616 1.00 36.00 130 LEU A CA 1
ATOM 1020 C C . LEU A 1 130 ? -8.970 -9.871 -14.663 1.00 36.00 130 LEU A C 1
ATOM 1022 O O . LEU A 1 130 ? -8.852 -9.754 -13.443 1.00 36.00 130 LEU A O 1
ATOM 1026 N N . GLY A 1 131 ? -10.142 -10.056 -15.271 1.00 27.70 131 GLY A N 1
ATOM 1027 C CA . GLY A 1 131 ? -11.334 -10.516 -14.579 1.00 27.70 131 GLY A CA 1
ATOM 1028 C C . GLY A 1 131 ? -11.137 -11.959 -14.129 1.00 27.70 131 GLY A C 1
ATOM 1029 O O . GLY A 1 131 ? -10.820 -12.822 -14.938 1.00 27.70 131 GLY A O 1
ATOM 1030 N N . TRP A 1 132 ? -11.341 -12.200 -12.841 1.00 28.50 132 TRP A N 1
ATOM 1031 C CA . TRP A 1 132 ? -11.660 -13.527 -12.337 1.00 28.50 132 TRP A CA 1
ATOM 1032 C C . TRP A 1 132 ? -13.144 -13.488 -11.973 1.00 28.50 132 TRP A C 1
ATOM 1034 O O . TRP A 1 132 ? -13.518 -12.912 -10.945 1.00 28.50 132 TRP A O 1
ATOM 1044 N N . GLU A 1 133 ? -13.970 -13.972 -12.903 1.00 30.53 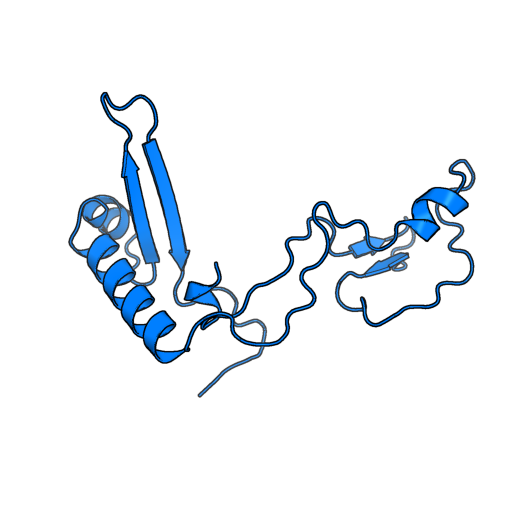133 GLU A N 1
ATOM 1045 C CA . GLU A 1 133 ? -15.260 -14.593 -12.578 1.00 30.53 133 GLU A CA 1
ATOM 1046 C C . GLU A 1 133 ? -15.022 -15.935 -11.878 1.00 30.53 133 GLU A C 1
ATOM 1048 O O . GLU A 1 133 ? -14.010 -16.600 -12.206 1.00 30.53 133 GLU A O 1
#

Radius of gyration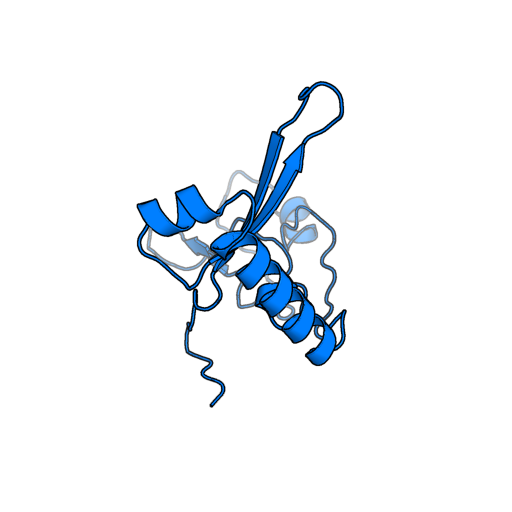: 20.52 Å; Cα contacts (8 Å, |Δi|>4): 129; chains: 1; bounding box: 49×32×54 Å

Mean predicted aligned error: 12.66 Å

Nearest PDB structures (foldseek):
  6yn0-assembly1_A  TM=7.990E-01  e=2.469E-03  Escherichia coli K-12
  5hl9-assembly1_A  TM=8.028E-01  e=3.412E-03  Escherichia coli K-12
  3vma-assembly1_A  TM=8.081E-01  e=5.032E-03  Escherichia coli K-12
  5hld-assembly1_A  TM=7.998E-01  e=5.728E-03  Escherichia coli K-12
  5fgz-assembly1_A  TM=7.979E-01  e=5.728E-03  Escherichia coli K-12

Secondary structure (DSSP, 8-state):
-TTTTTT--PPP-S-SEEE-TTS-EEEEGGG-S--------S-TTS-HHHHHTT-S--SS------S-SS-HHHHHHHHHHHHHHHHHSTTHHHHHHTT-S-EEEEEEE-GGGS-EEEEEEETT---SS----

Foldseek 3Di:
DCLLVLQDDDQDDDDQFDAAPVRHTQDGPVPPPDPPDDDDP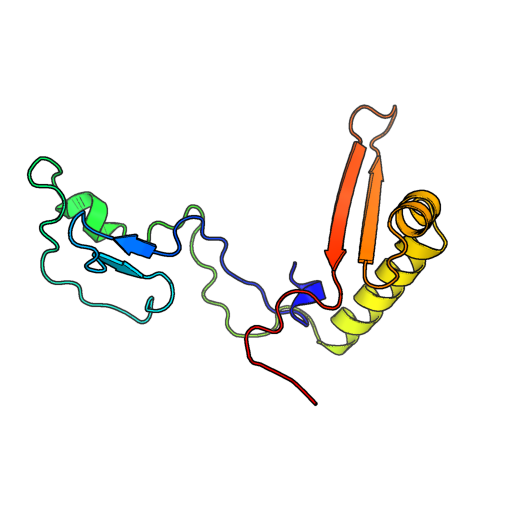RDVPDPCPVVVVCPPPGPDPDPPDPDRNDHSVVSVVVQVVQLCCCCPHPNVVVCVVVVDSQKGWDWDADPVRPDIDIDIDGNDPDPPPDDDD

Solvent-accessible surface area (backbone atoms only — not comparable to full-atom values): 8580 Å² total; per-residue (Å²): 109,34,54,72,57,48,14,31,64,78,80,80,77,91,70,60,66,43,61,49,98,87,66,50,78,77,43,58,56,91,58,76,67,83,70,84,77,78,81,83,85,85,50,95,88,54,78,52,70,68,58,59,74,47,61,74,88,57,91,57,85,76,77,86,53,89,61,61,79,41,58,48,68,58,20,49,53,53,45,51,54,28,27,49,41,18,55,74,39,95,40,28,65,58,34,61,75,67,74,49,88,52,51,25,33,50,78,50,67,45,82,92,62,80,44,75,51,78,53,68,51,53,78,84,70,80,81,76,84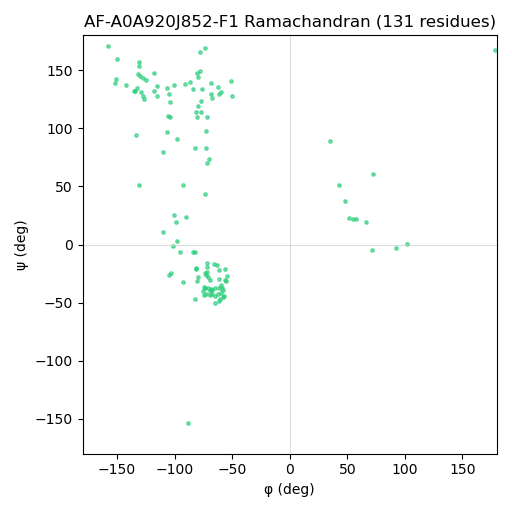,70,81,82,130